Protein AF-A0AA35W3M4-F1 (afdb_monomer)

Secondary structure (DSSP, 8-state):
---HHHHHHHHHS-------SS---TTHHHH----SSPPPPPSSPSEEE--GGG-TTSSS-----TT------EEESS---S--EEE-EETTEEEEE-S----PPTTEEE-SSSSGGGEEEESSTT-

Foldseek 3Di:
DDDPVVVVVVVVPPDPQPPDFAWAAQVCQQVVDRPNPDDDDDPDDQKDKDQVQQCPPVPPDGHDDPPDDDDIDIDGDPDDAQKGKDFDADPVDRRHTDDFDDDDDPQKDQYPYVVSRRMMMGRGSPD

Mean predicted aligned error: 9.15 Å

InterPro domains:
  IPR002861 Reeler domain [PF02014] (28-126)
  IPR002861 Reeler domain [cd08544] (28-126)
  IPR042307 Reeler domain superfamily [G3DSA:2.60.40.4060] (24-127)

Organism: Geodia barretti (NCBI:txid519541)

Solvent-accessible surface area (backbone atoms only — not comparable to full-atom values): 8169 Å² total; per-residue (Å²): 134,85,56,71,70,61,55,56,52,56,65,74,68,57,76,81,70,78,80,61,49,66,32,55,58,52,79,32,62,78,74,72,52,83,76,77,87,70,78,83,80,67,86,77,71,67,57,46,73,57,59,68,86,22,39,78,80,75,79,84,52,74,52,82,62,91,92,66,88,79,87,74,49,79,49,51,83,86,58,81,54,51,64,50,76,46,68,44,57,38,90,93,40,75,86,44,71,42,80,67,67,73,81,63,56,93,60,39,33,68,25,61,29,90,60,37,42,37,20,39,17,21,52,37,62,80,83

Structure (mmCIF, N/CA/C/O backbone):
data_AF-A0AA35W3M4-F1
#
_entry.id   AF-A0AA35W3M4-F1
#
loop_
_atom_site.group_PDB
_atom_site.id
_atom_site.type_symbol
_atom_site.label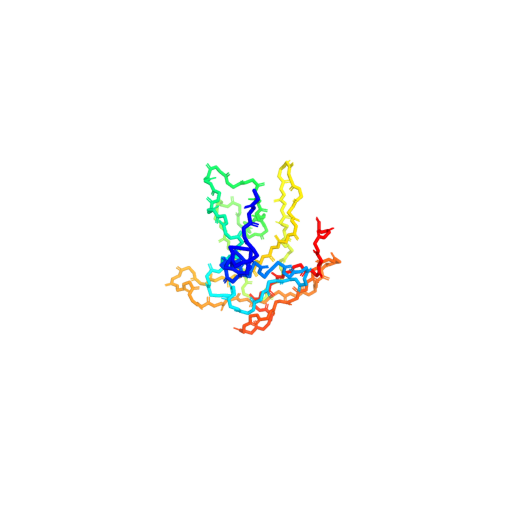_atom_id
_atom_site.label_alt_id
_atom_site.label_comp_id
_atom_site.label_asym_id
_atom_site.label_entity_id
_atom_site.label_seq_id
_atom_site.pdbx_PDB_ins_code
_atom_site.Cartn_x
_atom_site.Cartn_y
_atom_site.Cartn_z
_atom_site.occupancy
_atom_site.B_iso_or_equiv
_atom_site.auth_seq_id
_atom_site.auth_comp_id
_atom_site.auth_asym_id
_atom_site.auth_atom_id
_atom_site.pdbx_PDB_model_num
ATOM 1 N N . MET A 1 1 ? -3.535 -49.204 -20.017 1.00 53.41 1 MET A N 1
ATOM 2 C CA . MET A 1 1 ? -4.172 -49.387 -18.694 1.00 53.41 1 MET A CA 1
ATOM 3 C C . MET A 1 1 ? -3.217 -48.861 -17.634 1.00 53.41 1 MET A C 1
ATOM 5 O O . MET A 1 1 ? -2.183 -49.477 -17.409 1.00 53.41 1 MET A O 1
ATOM 9 N N . MET A 1 2 ? -3.497 -47.681 -17.076 1.00 53.19 2 MET A N 1
ATOM 10 C CA . MET A 1 2 ? -2.704 -47.104 -15.983 1.00 53.19 2 MET A CA 1
ATOM 11 C C . MET A 1 2 ? -3.017 -47.882 -14.697 1.00 53.19 2 MET A C 1
ATOM 13 O O . MET A 1 2 ? -4.184 -48.159 -14.428 1.00 53.19 2 MET A O 1
ATOM 17 N N . LYS A 1 3 ? -1.990 -48.322 -13.960 1.00 65.12 3 LYS A N 1
ATOM 18 C CA . LYS A 1 3 ? -2.159 -49.134 -12.745 1.00 65.12 3 LYS A CA 1
ATOM 19 C C . LYS A 1 3 ? -2.669 -48.250 -11.602 1.00 65.12 3 LYS A C 1
ATOM 21 O O . LYS A 1 3 ? -2.224 -47.115 -11.465 1.00 65.12 3 LYS A O 1
ATOM 26 N N . MET A 1 4 ? -3.573 -48.785 -10.781 1.00 66.38 4 MET A N 1
ATOM 27 C CA . MET A 1 4 ? -4.195 -48.092 -9.640 1.00 66.38 4 MET A CA 1
ATOM 28 C C . MET A 1 4 ? -3.160 -47.475 -8.679 1.00 66.38 4 MET A C 1
ATOM 30 O O . MET A 1 4 ? -3.341 -46.351 -8.220 1.00 66.38 4 MET A O 1
ATOM 34 N N . GLU A 1 5 ? -2.016 -48.140 -8.503 1.00 65.75 5 GLU A N 1
ATOM 35 C CA . GLU A 1 5 ? -0.865 -47.647 -7.729 1.00 65.75 5 GLU A CA 1
ATOM 36 C C . GLU A 1 5 ? -0.296 -46.322 -8.262 1.00 65.75 5 GLU A C 1
ATOM 38 O O . GLU A 1 5 ? 0.078 -45.432 -7.502 1.00 65.75 5 GLU A O 1
ATOM 43 N N . THR A 1 6 ? -0.266 -46.152 -9.587 1.00 60.16 6 THR A N 1
ATOM 44 C CA . THR A 1 6 ? 0.225 -44.928 -10.234 1.00 60.16 6 THR A CA 1
ATOM 45 C C . THR A 1 6 ? -0.731 -43.757 -9.996 1.00 60.16 6 THR A C 1
ATOM 47 O O . THR A 1 6 ? -0.287 -42.625 -9.852 1.00 60.16 6 THR A O 1
ATOM 50 N N . PHE A 1 7 ? -2.037 -44.021 -9.887 1.00 61.09 7 PHE A N 1
ATOM 51 C CA . PHE A 1 7 ? -3.046 -42.998 -9.600 1.00 61.09 7 PHE A CA 1
ATOM 52 C C . PHE A 1 7 ? -2.936 -42.473 -8.160 1.00 61.09 7 PHE A C 1
ATOM 54 O O . PHE A 1 7 ? -3.043 -41.270 -7.928 1.00 61.09 7 PHE A O 1
ATOM 61 N N . LEU A 1 8 ? -2.652 -43.366 -7.204 1.00 62.09 8 LEU A N 1
ATOM 62 C CA . LEU A 1 8 ? -2.483 -43.019 -5.790 1.00 62.09 8 LEU A CA 1
ATOM 63 C C . LEU A 1 8 ? -1.248 -42.132 -5.552 1.00 62.09 8 LEU A C 1
ATOM 65 O O . LEU A 1 8 ? -1.312 -41.179 -4.779 1.00 62.09 8 LEU A O 1
ATOM 69 N N . LEU A 1 9 ? -0.146 -42.399 -6.264 1.00 59.81 9 LEU A N 1
ATOM 70 C CA . LEU A 1 9 ? 1.059 -41.565 -6.219 1.00 59.81 9 LEU A CA 1
ATOM 71 C C . LEU A 1 9 ? 0.821 -40.155 -6.783 1.00 59.81 9 LEU A C 1
ATOM 73 O O . LEU A 1 9 ? 1.274 -39.189 -6.179 1.00 59.81 9 LEU A O 1
ATOM 77 N N . LEU A 1 10 ? 0.074 -39.997 -7.883 1.00 60.47 10 LEU A N 1
ATOM 78 C CA . LEU A 1 10 ? -0.226 -38.665 -8.433 1.00 60.47 10 LEU A CA 1
ATOM 79 C C . LEU A 1 10 ? -1.083 -37.796 -7.493 1.00 60.47 10 LEU A C 1
ATOM 81 O O . LEU A 1 10 ? -0.898 -36.582 -7.457 1.00 60.47 10 LEU A O 1
ATOM 85 N N . LEU A 1 11 ? -1.976 -38.402 -6.705 1.00 62.41 11 LEU A N 1
ATOM 86 C CA . LEU A 1 11 ? -2.788 -37.695 -5.704 1.00 62.41 11 LEU A CA 1
ATOM 87 C C . LEU A 1 11 ? -1.957 -37.165 -4.522 1.00 62.41 11 LEU A C 1
ATOM 89 O O . LEU A 1 11 ? -2.305 -36.137 -3.949 1.00 62.41 11 LEU A O 1
ATOM 93 N N . LEU A 1 12 ? -0.847 -37.828 -4.183 1.00 61.47 12 LEU A N 1
ATOM 94 C CA . LEU A 1 12 ? 0.058 -37.423 -3.098 1.00 61.47 12 LEU A CA 1
ATOM 95 C C . LEU A 1 12 ? 1.046 -36.317 -3.511 1.00 61.47 12 LEU A C 1
ATOM 97 O O . LEU A 1 12 ? 1.562 -35.614 -2.646 1.00 61.47 12 LEU A O 1
ATOM 101 N N . LEU A 1 13 ? 1.297 -36.140 -4.814 1.00 61.19 13 LEU A N 1
ATOM 102 C CA . LEU A 1 13 ? 2.158 -35.077 -5.359 1.00 61.19 13 LEU A CA 1
ATOM 103 C C . LEU A 1 13 ? 1.388 -33.801 -5.752 1.00 61.19 13 LEU A C 1
ATOM 105 O O . LEU A 1 13 ? 1.997 -32.826 -6.197 1.00 61.19 13 LEU A O 1
ATOM 109 N N . GLY A 1 14 ? 0.062 -33.777 -5.588 1.00 58.81 14 GLY A N 1
ATOM 110 C CA . GLY A 1 14 ? -0.755 -32.587 -5.809 1.00 58.81 14 GLY A CA 1
ATOM 111 C C . GLY A 1 14 ? -0.501 -31.539 -4.727 1.00 58.81 14 GLY A C 1
ATOM 112 O O . GLY A 1 14 ? -1.136 -31.565 -3.673 1.00 58.81 14 GLY A O 1
ATOM 113 N N . GLY A 1 15 ? 0.424 -30.610 -4.981 1.00 59.00 15 GLY A N 1
ATOM 114 C CA . GLY A 1 15 ? 0.625 -29.436 -4.135 1.00 59.00 15 GLY A CA 1
ATOM 115 C C . GLY A 1 15 ? -0.716 -28.756 -3.858 1.00 59.00 15 GLY A C 1
ATOM 116 O O . GLY A 1 15 ? -1.460 -28.416 -4.776 1.00 59.00 15 GLY A O 1
ATOM 117 N N . SER A 1 16 ? -1.060 -28.613 -2.580 1.00 55.06 16 SER A N 1
ATOM 118 C CA . SER A 1 16 ? -2.334 -28.035 -2.166 1.00 55.06 16 SER A CA 1
ATOM 119 C C . SER A 1 16 ? -2.315 -26.530 -2.434 1.00 55.06 16 SER A C 1
ATOM 121 O O . SER A 1 16 ? -1.885 -25.756 -1.582 1.00 55.06 16 SER A O 1
ATOM 123 N N . ALA A 1 17 ? -2.765 -26.104 -3.615 1.00 54.97 17 ALA A N 1
ATOM 124 C CA . ALA A 1 17 ? -2.969 -24.692 -3.911 1.00 54.97 17 ALA A CA 1
ATOM 125 C C . ALA A 1 17 ? -4.114 -24.180 -3.030 1.00 54.97 17 ALA A C 1
ATOM 127 O O . ALA A 1 17 ? -5.289 -24.481 -3.245 1.00 54.97 17 ALA A O 1
ATOM 128 N N . ARG A 1 18 ? -3.764 -23.440 -1.978 1.00 57.41 18 ARG A N 1
ATOM 129 C CA . ARG A 1 18 ? -4.726 -22.837 -1.057 1.00 57.41 18 ARG A CA 1
ATOM 130 C C . ARG A 1 18 ? -5.306 -21.576 -1.705 1.00 57.41 18 ARG A C 1
ATOM 132 O O . ARG A 1 18 ? -4.903 -20.463 -1.395 1.00 57.41 18 ARG A O 1
ATOM 139 N N . ALA A 1 19 ? -6.228 -21.759 -2.647 1.00 57.03 19 ALA A N 1
ATOM 140 C CA . ALA A 1 19 ? -6.965 -20.671 -3.287 1.00 57.03 19 ALA A CA 1
ATOM 141 C C . ALA A 1 19 ? -8.183 -20.294 -2.428 1.00 57.03 19 ALA A C 1
ATOM 143 O O . ALA A 1 19 ? -9.319 -20.654 -2.735 1.00 57.03 19 ALA A O 1
ATOM 144 N N . PHE A 1 20 ? -7.941 -19.634 -1.295 1.00 66.69 20 PHE A N 1
ATOM 145 C CA . PHE A 1 20 ? -9.024 -19.160 -0.438 1.00 66.69 20 PHE A CA 1
ATOM 146 C C . PHE A 1 20 ? -9.763 -18.013 -1.125 1.00 66.69 20 PHE A C 1
ATOM 148 O O . PHE A 1 20 ? -9.161 -17.002 -1.469 1.00 66.69 20 PHE A O 1
ATOM 155 N N . SER A 1 21 ? -11.080 -18.143 -1.288 1.00 75.06 21 SER A N 1
ATOM 156 C CA . SER A 1 21 ? -11.921 -17.059 -1.806 1.00 75.06 21 SER A CA 1
ATOM 157 C C . SER A 1 21 ? -12.116 -15.920 -0.799 1.00 75.06 21 SER A C 1
ATOM 159 O O . SER A 1 21 ? -12.737 -14.924 -1.138 1.00 75.06 21 SER A O 1
ATOM 161 N N . SER A 1 22 ? -11.647 -16.081 0.440 1.00 81.06 22 SER A N 1
ATOM 162 C CA . SER A 1 22 ? -11.980 -15.240 1.593 1.00 81.06 22 SER A CA 1
ATOM 163 C C . SER A 1 22 ? -10.871 -14.257 1.985 1.00 81.06 22 SER A C 1
ATOM 165 O O . SER A 1 22 ? -10.709 -13.976 3.172 1.00 81.06 22 SER A O 1
ATOM 167 N N . GLY A 1 23 ? -10.092 -13.751 1.027 1.00 86.81 23 GLY A N 1
ATOM 168 C CA . GLY A 1 23 ? -8.989 -12.831 1.310 1.00 86.81 23 GLY A CA 1
ATOM 169 C C . GLY A 1 23 ? -7.652 -13.516 1.595 1.00 86.81 23 GLY A C 1
ATOM 170 O O . GLY A 1 23 ? -7.558 -14.734 1.756 1.00 86.81 23 GLY A O 1
ATOM 171 N N . ALA A 1 24 ? -6.592 -12.710 1.640 1.00 89.25 24 ALA A N 1
ATOM 172 C CA . ALA A 1 24 ? -5.227 -13.190 1.816 1.00 89.25 24 ALA A CA 1
ATOM 173 C C . ALA A 1 24 ? -4.964 -13.727 3.243 1.00 89.25 24 ALA A C 1
ATOM 175 O O . ALA A 1 24 ? -5.351 -13.083 4.226 1.00 89.25 24 ALA A O 1
ATOM 176 N N . PRO A 1 25 ? -4.277 -14.877 3.379 1.00 87.38 25 PRO A N 1
ATOM 177 C CA . PRO A 1 25 ? -3.936 -15.462 4.674 1.00 87.38 25 PRO A CA 1
ATOM 178 C C . PRO A 1 25 ? -2.797 -14.707 5.379 1.00 87.38 25 PRO A C 1
ATOM 180 O O . PRO A 1 25 ? -2.030 -13.971 4.759 1.00 87.38 25 PRO A O 1
ATOM 183 N N . SER A 1 26 ? -2.638 -14.932 6.687 1.00 88.31 26 SER A N 1
ATOM 184 C CA . SER A 1 26 ? -1.636 -14.236 7.511 1.00 88.31 26 SER A CA 1
ATOM 185 C C . SER A 1 26 ? -0.185 -14.488 7.085 1.00 88.31 26 SER A C 1
ATOM 187 O O . SER A 1 26 ? 0.660 -13.614 7.260 1.00 88.31 26 SER A O 1
ATOM 189 N N . ASN A 1 27 ? 0.133 -15.639 6.485 1.00 86.88 27 ASN A N 1
ATOM 190 C CA . ASN A 1 27 ? 1.485 -15.921 5.990 1.00 86.88 27 ASN A CA 1
ATOM 191 C C . ASN A 1 27 ? 1.865 -15.064 4.768 1.00 86.88 27 ASN A C 1
ATOM 193 O O . ASN A 1 27 ? 3.049 -14.808 4.564 1.00 86.88 27 ASN A O 1
ATOM 197 N N . ALA A 1 28 ? 0.886 -14.566 4.003 1.00 89.25 28 ALA A N 1
ATOM 198 C CA . ALA A 1 28 ? 1.130 -13.649 2.888 1.00 89.25 28 ALA A CA 1
ATOM 199 C C . ALA A 1 28 ? 1.488 -12.228 3.363 1.00 89.25 28 ALA A C 1
ATOM 201 O O . ALA A 1 28 ? 1.996 -11.425 2.587 1.00 89.25 28 ALA A O 1
ATOM 202 N N . CYS A 1 29 ? 1.271 -11.904 4.643 1.00 88.88 29 CYS A N 1
ATOM 203 C CA . CYS A 1 29 ? 1.517 -10.569 5.189 1.00 88.88 29 CYS A CA 1
ATOM 204 C C . CYS A 1 29 ? 2.983 -10.151 5.207 1.00 88.88 29 CYS A C 1
ATOM 206 O O . CYS A 1 29 ? 3.236 -8.961 5.346 1.00 88.88 29 CYS A O 1
ATOM 208 N N . ILE A 1 30 ? 3.926 -11.093 5.117 1.00 88.62 30 ILE A N 1
ATOM 209 C CA . ILE A 1 30 ? 5.363 -10.794 5.129 1.00 88.62 30 ILE A CA 1
ATOM 210 C C . ILE A 1 30 ? 5.858 -10.588 3.701 1.00 88.62 30 ILE A C 1
ATOM 212 O O . ILE A 1 30 ? 6.405 -9.530 3.405 1.00 88.62 30 ILE A O 1
ATOM 216 N N . SER A 1 31 ? 5.630 -11.567 2.823 1.00 89.50 31 SER A N 1
ATOM 217 C CA . SER A 1 31 ? 6.152 -11.569 1.452 1.00 89.50 31 SER A CA 1
ATOM 218 C C . SER A 1 31 ? 5.300 -10.786 0.455 1.00 89.50 31 SER A C 1
ATOM 220 O O . SER A 1 31 ? 5.796 -10.463 -0.618 1.00 89.50 31 SER A O 1
ATOM 222 N N . LEU A 1 32 ? 4.021 -10.535 0.770 1.00 89.62 32 LEU A N 1
ATOM 223 C CA . LEU A 1 32 ? 2.999 -10.074 -0.181 1.00 89.62 32 LEU A CA 1
ATOM 224 C C . LEU A 1 32 ? 2.816 -11.008 -1.393 1.00 89.62 32 LEU A C 1
ATOM 226 O O . LEU A 1 32 ? 2.159 -10.649 -2.370 1.00 89.62 32 LEU A O 1
ATOM 230 N N . THR A 1 33 ? 3.349 -12.231 -1.322 1.00 87.38 33 THR A N 1
ATOM 231 C CA . THR A 1 33 ? 3.256 -13.224 -2.391 1.00 87.38 33 THR A CA 1
ATOM 232 C C . THR A 1 33 ? 2.002 -14.079 -2.191 1.00 87.38 33 THR A C 1
ATOM 234 O O . THR A 1 33 ? 1.818 -14.648 -1.115 1.00 87.38 33 THR A O 1
ATOM 237 N N . PRO A 1 34 ? 1.134 -14.223 -3.209 1.00 80.44 34 PRO A N 1
ATOM 238 C CA . PRO A 1 34 ? -0.091 -15.016 -3.094 1.00 80.44 34 PRO A CA 1
ATOM 239 C C . PRO A 1 34 ? 0.132 -16.542 -3.143 1.00 80.44 34 PRO A C 1
ATOM 241 O O . PRO A 1 34 ? -0.814 -17.297 -2.942 1.00 80.44 34 PRO A O 1
ATOM 244 N N . ASP A 1 35 ? 1.353 -17.011 -3.433 1.00 79.25 35 ASP A N 1
ATOM 245 C CA . ASP A 1 35 ? 1.738 -18.433 -3.512 1.00 79.25 35 ASP A CA 1
ATOM 246 C C . ASP A 1 35 ? 0.797 -19.300 -4.377 1.00 79.25 35 ASP A C 1
ATOM 248 O O . ASP A 1 35 ? 0.506 -20.459 -4.086 1.00 79.25 35 ASP A O 1
ATOM 252 N N . HIS A 1 36 ? 0.325 -18.744 -5.497 1.00 77.38 36 HIS A N 1
ATOM 253 C CA . HIS A 1 36 ? -0.554 -19.427 -6.459 1.00 77.38 36 HIS A CA 1
ATOM 254 C C . HIS A 1 36 ? 0.203 -20.198 -7.557 1.00 77.38 36 HIS A C 1
ATOM 256 O O . HIS A 1 36 ? -0.366 -20.517 -8.598 1.00 77.38 36 HIS A O 1
ATOM 262 N N . GLY A 1 37 ? 1.492 -20.489 -7.348 1.00 78.38 37 GLY A N 1
ATOM 263 C CA . GLY A 1 37 ? 2.321 -21.283 -8.266 1.00 78.38 37 GLY A CA 1
ATOM 264 C C . GLY A 1 37 ? 2.718 -20.589 -9.578 1.00 78.38 37 GLY A C 1
ATOM 265 O O . GLY A 1 37 ? 3.406 -21.195 -10.394 1.00 78.38 37 GLY A O 1
ATOM 266 N N . GLY A 1 38 ? 2.306 -19.337 -9.788 1.00 81.75 38 GLY A N 1
ATOM 267 C CA . GLY A 1 38 ? 2.721 -18.508 -10.920 1.00 81.75 38 GLY A CA 1
ATOM 268 C C . GLY A 1 38 ? 3.945 -17.649 -10.604 1.00 81.75 38 GLY A C 1
ATOM 269 O O . GLY A 1 38 ? 4.195 -17.305 -9.448 1.00 81.75 38 GLY A O 1
ATOM 270 N N . PHE A 1 39 ? 4.687 -17.266 -11.643 1.00 86.06 39 PHE A N 1
ATOM 271 C CA . PHE A 1 39 ? 5.747 -16.267 -11.516 1.00 86.06 39 PHE A CA 1
ATOM 272 C C . PHE A 1 39 ? 5.161 -14.852 -11.416 1.00 86.06 39 PHE A C 1
ATOM 274 O O . PHE A 1 39 ? 4.101 -14.591 -11.997 1.00 86.06 39 PHE A O 1
ATOM 281 N N . PRO A 1 40 ? 5.847 -13.923 -10.722 1.00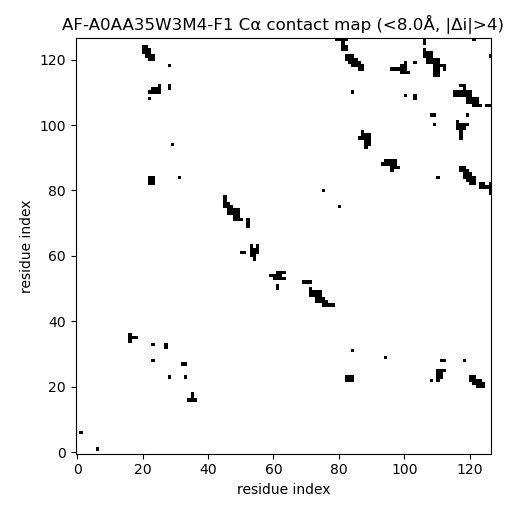 85.56 40 PRO A N 1
ATOM 282 C CA . PRO A 1 40 ? 5.501 -12.512 -10.768 1.00 85.56 40 PRO A CA 1
ATOM 283 C C . PRO A 1 40 ? 5.421 -12.018 -12.213 1.00 85.56 40 PRO A C 1
ATOM 285 O O . PRO A 1 40 ? 6.253 -12.352 -13.057 1.00 85.56 40 PRO A O 1
ATOM 288 N N . GLN A 1 41 ? 4.398 -11.222 -12.485 1.00 84.94 41 GLN A N 1
ATOM 289 C CA . GLN A 1 41 ? 4.193 -10.613 -13.791 1.00 84.94 41 GLN A CA 1
ATOM 290 C C . GLN A 1 41 ? 5.280 -9.558 -14.070 1.00 84.94 41 GLN A C 1
ATOM 292 O O . GLN A 1 41 ? 5.598 -8.769 -13.175 1.00 84.94 41 GLN A O 1
ATOM 297 N N . PRO A 1 42 ? 5.887 -9.556 -15.273 1.00 87.12 42 PRO A N 1
ATOM 298 C CA . PRO A 1 42 ? 6.932 -8.599 -15.611 1.00 87.12 42 PRO A CA 1
ATOM 299 C C . PRO A 1 42 ? 6.351 -7.182 -15.765 1.00 87.12 42 PRO A C 1
ATOM 301 O O . PRO A 1 42 ? 5.168 -7.040 -16.076 1.00 87.12 42 PRO A O 1
ATOM 304 N N . PRO A 1 43 ? 7.162 -6.123 -15.591 1.00 88.06 43 PRO A N 1
ATOM 305 C CA . PRO A 1 43 ? 6.728 -4.755 -15.858 1.00 88.06 43 PRO A CA 1
ATOM 306 C C . PRO A 1 43 ? 6.313 -4.536 -17.330 1.00 88.06 43 PRO A C 1
ATOM 308 O O . PRO A 1 43 ? 6.925 -5.132 -18.221 1.00 88.06 43 PRO A O 1
ATOM 311 N N . PRO A 1 44 ? 5.359 -3.626 -17.607 1.00 87.75 44 PRO A N 1
ATOM 312 C CA . PRO A 1 44 ? 4.610 -2.820 -16.639 1.00 87.75 44 PRO A CA 1
A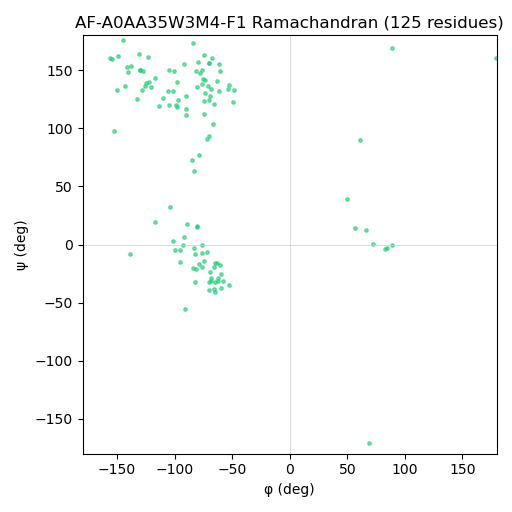TOM 313 C C . PRO A 1 44 ? 3.493 -3.615 -15.942 1.00 87.75 44 PRO A C 1
ATOM 315 O O . PRO A 1 44 ? 2.874 -4.491 -16.538 1.00 87.75 44 PRO A O 1
ATOM 318 N N . SER A 1 45 ? 3.214 -3.277 -14.678 1.00 87.62 45 SER A N 1
ATOM 319 C CA . SER A 1 45 ? 2.059 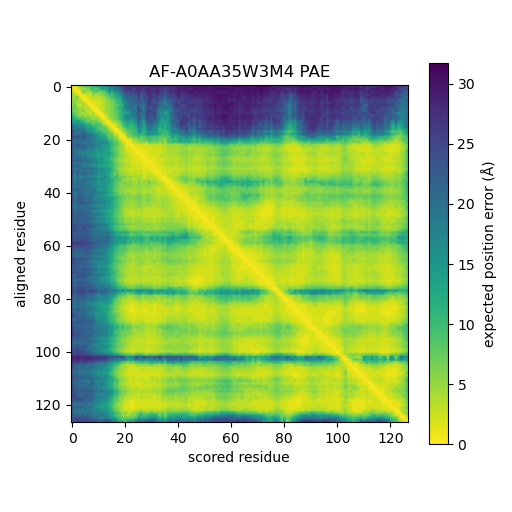-3.832 -13.959 1.00 87.62 45 SER A CA 1
ATOM 320 C C . SER A 1 45 ? 0.756 -3.433 -14.674 1.00 87.62 45 SER A C 1
ATOM 322 O O . SER A 1 45 ? 0.570 -2.246 -14.948 1.00 87.62 45 SER A O 1
ATOM 324 N N . PRO A 1 46 ? -0.178 -4.368 -14.932 1.00 88.00 46 PRO A N 1
ATOM 325 C CA . PRO A 1 46 ? -1.512 -4.061 -15.453 1.00 88.00 46 PRO A CA 1
ATOM 326 C C . PRO A 1 46 ? -2.457 -3.495 -14.374 1.00 88.00 46 PRO A C 1
ATOM 328 O O . PRO A 1 46 ? -3.623 -3.206 -14.658 1.00 88.00 46 PRO A O 1
ATOM 331 N N . TYR A 1 47 ? -1.969 -3.358 -13.136 1.00 90.00 47 TYR A N 1
ATOM 332 C CA . TYR A 1 47 ? -2.685 -2.814 -11.984 1.00 90.00 47 TYR A CA 1
ATOM 333 C C . TYR A 1 47 ? -2.010 -1.542 -11.474 1.00 90.00 47 TYR A C 1
ATOM 335 O O . TYR A 1 47 ? -0.778 -1.466 -11.442 1.00 90.00 47 TYR A O 1
ATOM 343 N N . THR A 1 48 ? -2.814 -0.576 -11.032 1.00 92.12 48 THR A N 1
ATOM 344 C CA . THR A 1 48 ? -2.353 0.726 -10.531 1.00 92.12 48 THR A CA 1
ATOM 345 C C . THR A 1 48 ? -2.965 1.028 -9.167 1.00 92.12 48 THR A C 1
ATOM 347 O O . THR A 1 48 ? -4.173 0.897 -8.985 1.00 92.12 48 THR A O 1
ATOM 350 N N . VAL A 1 49 ? -2.130 1.465 -8.221 1.00 91.81 49 VAL A N 1
ATOM 351 C CA . VAL A 1 49 ? -2.574 2.150 -6.999 1.00 91.81 49 VAL A CA 1
ATOM 352 C C . VAL A 1 49 ? -2.412 3.645 -7.239 1.00 91.81 49 VAL A C 1
ATOM 354 O O . VAL A 1 49 ? -1.299 4.111 -7.480 1.00 91.81 49 VAL A O 1
ATOM 357 N N . ASP A 1 50 ? -3.511 4.391 -7.201 1.00 91.44 50 ASP A N 1
ATOM 358 C CA . ASP A 1 50 ? -3.483 5.841 -7.372 1.00 91.44 50 ASP A CA 1
ATOM 359 C C . ASP A 1 50 ? -2.927 6.523 -6.113 1.00 91.44 50 ASP A C 1
ATOM 361 O O . ASP A 1 50 ? -3.543 6.507 -5.046 1.00 91.44 50 ASP A O 1
ATOM 365 N N . LEU A 1 51 ? -1.741 7.117 -6.256 1.00 90.44 51 LEU A N 1
ATOM 366 C CA . LEU A 1 51 ? -1.037 7.847 -5.200 1.00 90.44 51 LEU A CA 1
ATOM 367 C C . LEU A 1 51 ? -1.172 9.370 -5.335 1.00 90.44 51 LEU A C 1
ATOM 369 O O . LEU A 1 51 ? -0.579 10.097 -4.540 1.00 90.44 51 LEU A O 1
ATOM 373 N N . SER A 1 52 ? -1.936 9.872 -6.313 1.00 89.25 52 SER A N 1
ATOM 374 C CA . SER A 1 52 ? -2.090 11.314 -6.567 1.00 89.25 52 SER A CA 1
ATOM 375 C C . SER A 1 52 ? -2.663 12.076 -5.370 1.00 89.25 52 SER A C 1
ATOM 377 O O . SER A 1 52 ? -2.350 13.248 -5.176 1.00 89.25 52 SER A O 1
ATOM 379 N N . VAL A 1 53 ? -3.410 11.388 -4.502 1.00 88.88 53 VAL A N 1
ATOM 380 C CA . VAL A 1 53 ? -3.925 11.919 -3.229 1.00 88.88 53 VAL A CA 1
ATOM 381 C C . VAL A 1 53 ? -2.830 12.373 -2.257 1.00 88.88 53 VAL A C 1
ATOM 383 O O . VAL A 1 53 ? -3.114 13.133 -1.334 1.00 88.88 53 VAL A O 1
ATOM 386 N N . PHE A 1 54 ? -1.583 11.941 -2.464 1.00 90.56 54 PHE A N 1
ATOM 387 C CA . PHE A 1 54 ? -0.421 12.373 -1.690 1.00 90.56 54 PHE A CA 1
ATOM 388 C C . PHE A 1 54 ? 0.348 13.525 -2.354 1.00 90.56 54 PHE A C 1
ATOM 390 O O . PHE A 1 54 ? 1.268 14.067 -1.755 1.00 90.56 54 PHE A O 1
ATOM 397 N N . ASN A 1 55 ? 0.000 13.963 -3.564 1.00 87.81 55 ASN A N 1
ATOM 398 C CA . ASN A 1 55 ? 0.678 15.087 -4.216 1.00 87.81 55 ASN A CA 1
ATOM 399 C C . ASN A 1 55 ? 0.109 16.433 -3.731 1.00 87.81 55 ASN A C 1
ATOM 401 O O . ASN A 1 55 ? -0.516 17.184 -4.475 1.00 87.81 55 ASN A O 1
ATOM 405 N N . MET A 1 56 ? 0.270 16.721 -2.438 1.00 80.69 56 MET A N 1
ATOM 406 C CA . MET A 1 56 ? -0.373 17.879 -1.806 1.00 80.69 56 MET A CA 1
ATOM 407 C C . MET A 1 56 ? 0.179 19.225 -2.299 1.00 80.69 56 MET A C 1
ATOM 409 O O . MET A 1 56 ? -0.554 20.212 -2.322 1.00 80.69 56 MET A O 1
ATOM 413 N N . TYR A 1 57 ? 1.461 19.284 -2.667 1.00 83.31 57 TYR A N 1
ATOM 414 C CA . TYR A 1 57 ? 2.139 20.540 -3.009 1.00 83.31 57 TYR A CA 1
ATOM 415 C C . TYR A 1 57 ? 2.252 20.808 -4.515 1.00 83.31 57 TYR A C 1
ATOM 417 O O . TYR A 1 57 ? 2.714 21.882 -4.893 1.00 83.31 57 TYR A O 1
ATOM 425 N N . GLY A 1 58 ? 1.835 19.878 -5.383 1.00 84.25 58 GLY A N 1
ATOM 426 C CA . GLY A 1 58 ? 1.917 20.060 -6.837 1.00 84.25 58 GLY A CA 1
ATOM 427 C C . GLY A 1 58 ? 3.349 20.122 -7.382 1.00 84.25 58 GLY A C 1
ATOM 428 O O . GLY A 1 58 ? 3.550 20.502 -8.531 1.00 84.25 58 GLY A O 1
ATOM 429 N N . ASP A 1 59 ? 4.349 19.767 -6.573 1.00 89.75 59 ASP A N 1
ATOM 430 C CA . ASP A 1 59 ? 5.780 19.841 -6.890 1.00 89.75 59 ASP A CA 1
ATOM 431 C C . ASP A 1 59 ? 6.327 18.535 -7.495 1.00 89.75 59 ASP A C 1
ATOM 433 O O . ASP A 1 59 ? 7.529 18.393 -7.712 1.00 89.75 59 ASP A O 1
ATOM 437 N N . GLY A 1 60 ? 5.439 17.576 -7.774 1.00 85.44 60 GLY A N 1
ATOM 438 C CA . GLY A 1 60 ? 5.789 16.255 -8.297 1.00 85.44 60 GLY A CA 1
ATOM 439 C C . GLY A 1 60 ? 6.182 15.235 -7.225 1.00 85.44 60 GLY A C 1
ATOM 440 O O . GLY A 1 60 ? 6.374 14.068 -7.560 1.00 85.44 60 GLY A O 1
ATOM 441 N N . ASN A 1 61 ? 6.242 15.630 -5.951 1.00 87.12 61 ASN A N 1
ATOM 442 C CA . ASN A 1 61 ? 6.541 14.732 -4.844 1.00 87.12 61 ASN A CA 1
ATOM 443 C C . ASN A 1 61 ? 5.258 14.313 -4.110 1.00 87.12 61 ASN A C 1
ATOM 445 O O . ASN A 1 61 ? 4.282 15.058 -4.017 1.00 87.12 61 ASN A O 1
ATOM 449 N N . ASN A 1 62 ? 5.277 13.102 -3.554 1.00 89.88 62 ASN A N 1
ATOM 450 C CA . ASN A 1 62 ? 4.180 12.578 -2.748 1.00 89.88 62 ASN A CA 1
ATOM 451 C C . ASN A 1 62 ? 4.502 12.749 -1.260 1.00 89.88 62 ASN A C 1
ATOM 453 O O . ASN A 1 62 ? 5.472 12.184 -0.756 1.00 89.88 62 ASN A O 1
ATOM 457 N N . TYR A 1 63 ? 3.653 13.489 -0.557 1.00 89.50 63 TYR A N 1
ATOM 458 C CA . TYR A 1 63 ? 3.707 13.722 0.877 1.00 89.50 63 TYR A CA 1
ATOM 459 C C . TYR A 1 63 ? 2.381 13.344 1.526 1.00 89.50 63 TYR A C 1
ATOM 461 O O . TYR A 1 63 ? 1.302 13.700 1.057 1.00 89.50 63 TYR A O 1
ATOM 469 N N . TYR A 1 64 ? 2.464 12.665 2.663 1.00 88.25 64 TYR A N 1
ATOM 470 C CA . TYR A 1 64 ? 1.315 12.471 3.533 1.00 88.25 64 TYR A CA 1
ATOM 471 C C . TYR A 1 64 ? 1.436 13.385 4.753 1.00 88.25 64 TYR A C 1
ATOM 473 O O . TYR A 1 64 ? 2.534 13.697 5.219 1.00 88.25 64 TYR A O 1
ATOM 481 N N . LEU A 1 65 ? 0.293 13.791 5.293 1.00 89.88 65 LEU A N 1
ATOM 482 C CA . LEU A 1 65 ? 0.201 14.445 6.588 1.00 89.88 65 LEU A CA 1
ATOM 483 C C . LEU A 1 65 ? -0.159 13.388 7.641 1.00 89.88 65 LEU A C 1
ATOM 485 O O . LEU A 1 65 ? -1.178 12.706 7.489 1.00 89.88 65 LEU A O 1
ATOM 489 N N . PRO A 1 66 ? 0.641 13.226 8.711 1.00 90.38 66 PRO A N 1
ATOM 490 C CA . PRO A 1 66 ? 0.322 12.285 9.777 1.00 90.38 66 PRO A CA 1
ATOM 491 C C . PRO A 1 66 ? -1.083 12.517 10.350 1.00 90.38 66 PRO A C 1
ATOM 493 O O . PRO A 1 66 ? -1.470 13.648 10.638 1.00 90.38 66 PRO A O 1
ATOM 496 N N . GLY A 1 67 ? -1.845 11.434 10.514 1.00 89.69 67 GLY A N 1
ATOM 497 C CA . GLY A 1 67 ? -3.210 11.470 11.050 1.00 89.69 67 GLY A CA 1
ATOM 498 C C . GLY A 1 67 ? -4.303 11.825 10.036 1.00 89.69 67 GLY A C 1
ATOM 499 O O . GLY A 1 67 ? -5.478 11.768 10.391 1.00 89.69 67 GLY A O 1
ATOM 500 N N . GLN A 1 68 ? -3.954 12.150 8.787 1.00 90.56 68 GLN A N 1
ATOM 501 C CA . GLN A 1 68 ? -4.94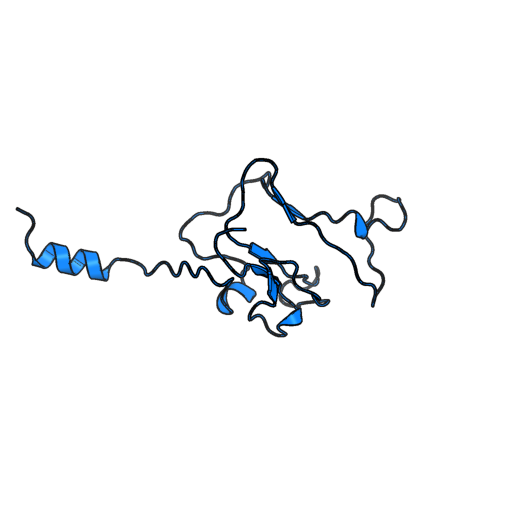9 12.351 7.734 1.00 90.56 68 GLN A CA 1
ATOM 502 C C . GLN A 1 68 ? -5.422 11.033 7.120 1.00 90.56 68 GLN A C 1
ATOM 504 O O . GLN A 1 68 ? -4.679 10.054 7.039 1.00 90.56 68 GLN A O 1
ATOM 509 N N . THR A 1 69 ? -6.681 11.028 6.677 1.00 90.75 69 THR A N 1
ATOM 510 C CA . THR A 1 69 ? -7.294 9.904 5.959 1.00 90.75 69 THR A CA 1
ATOM 511 C C . THR A 1 69 ? -7.319 10.204 4.468 1.00 90.75 69 THR A C 1
ATOM 513 O O . THR A 1 69 ? -7.752 11.277 4.055 1.00 90.75 69 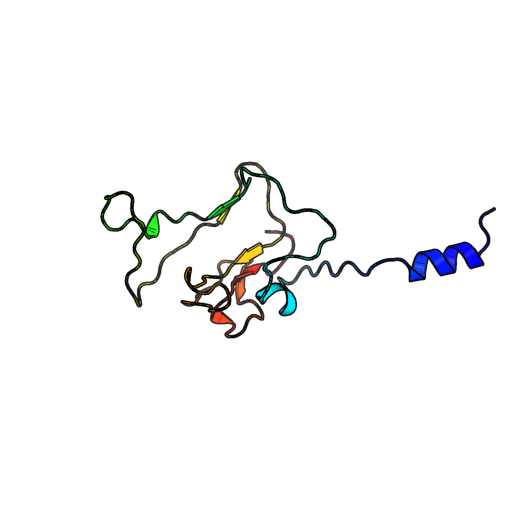THR A O 1
ATOM 516 N N . TYR A 1 70 ? -6.890 9.233 3.668 1.00 89.94 70 TYR A N 1
ATOM 517 C CA . TYR A 1 70 ? -6.837 9.328 2.214 1.00 89.94 70 TYR A CA 1
ATOM 518 C C . TYR A 1 70 ? -7.664 8.204 1.598 1.00 89.94 70 TYR A C 1
ATOM 520 O O . TYR A 1 70 ? -7.618 7.067 2.070 1.00 89.94 70 TYR A O 1
ATOM 528 N N . GLN A 1 71 ? -8.403 8.512 0.533 1.00 90.31 71 GLN A N 1
ATOM 529 C CA . GLN A 1 71 ? -9.089 7.498 -0.257 1.00 90.31 71 GLN A CA 1
ATOM 530 C C . GLN A 1 71 ? -8.165 7.015 -1.374 1.00 90.31 71 GLN A C 1
ATOM 532 O O . GLN A 1 71 ? -7.786 7.789 -2.245 1.00 90.31 71 GLN A O 1
ATOM 537 N N . LEU A 1 72 ? -7.802 5.735 -1.333 1.00 89.69 72 LEU A N 1
ATOM 538 C CA . LEU A 1 72 ? -6.961 5.099 -2.343 1.00 89.69 72 LEU A CA 1
ATOM 539 C C . LEU A 1 72 ? -7.821 4.350 -3.354 1.00 89.69 72 LEU A C 1
ATOM 541 O O . LEU A 1 72 ? -8.763 3.656 -2.972 1.00 89.69 72 LEU A O 1
ATOM 545 N N . ASN A 1 73 ? -7.439 4.433 -4.626 1.00 90.75 73 ASN A N 1
ATOM 546 C CA . ASN A 1 73 ? -8.039 3.647 -5.697 1.00 90.75 73 ASN A CA 1
ATOM 547 C C . ASN A 1 73 ? -7.041 2.598 -6.195 1.00 90.75 73 ASN A C 1
ATOM 549 O O . ASN A 1 73 ? -5.921 2.933 -6.578 1.00 90.75 73 ASN A O 1
ATOM 553 N N . LEU A 1 74 ? -7.468 1.335 -6.202 1.00 90.50 74 LEU A N 1
ATOM 554 C CA . LEU A 1 74 ? -6.787 0.233 -6.877 1.00 90.50 74 LEU A CA 1
ATOM 555 C C . LEU A 1 74 ? -7.572 -0.097 -8.147 1.00 90.50 74 LEU A C 1
ATOM 557 O O . LEU A 1 74 ? -8.750 -0.442 -8.070 1.00 90.50 74 LEU A O 1
ATOM 561 N N . SER A 1 75 ? -6.929 0.007 -9.304 1.00 91.00 75 SER A N 1
ATOM 562 C CA . SER A 1 75 ? -7.559 -0.212 -10.606 1.00 91.00 75 SER A CA 1
ATOM 563 C C . SER A 1 75 ? -6.743 -1.154 -11.487 1.00 91.00 75 SER A C 1
ATOM 565 O O . SER A 1 75 ? -5.562 -1.414 -11.245 1.00 91.00 75 SER A O 1
ATOM 567 N N . SER A 1 76 ? -7.388 -1.672 -12.530 1.00 89.56 76 SER A N 1
ATOM 568 C CA . SER A 1 76 ? -6.742 -2.373 -13.636 1.00 89.56 76 SER A CA 1
ATOM 569 C C . SER A 1 76 ? -7.186 -1.757 -14.952 1.00 89.56 76 SER A C 1
ATOM 571 O O . SER A 1 76 ? -8.320 -1.292 -15.057 1.00 89.56 76 SER A O 1
ATOM 573 N N . ASN A 1 77 ? -6.303 -1.789 -15.946 1.00 79.81 77 ASN A N 1
ATOM 574 C CA . ASN A 1 77 ? -6.588 -1.226 -17.262 1.00 79.81 77 ASN A CA 1
ATOM 575 C C . ASN A 1 77 ? -7.387 -2.186 -18.159 1.00 79.81 77 ASN A C 1
ATOM 577 O O . ASN A 1 77 ? -8.210 -1.719 -18.934 1.00 79.81 77 ASN A O 1
ATOM 581 N N . ASP A 1 78 ? -7.192 -3.505 -18.017 1.00 69.75 78 ASP A N 1
ATOM 582 C CA . ASP A 1 78 ? -7.735 -4.498 -18.964 1.00 69.75 78 ASP A CA 1
ATOM 583 C C . ASP A 1 78 ? -8.321 -5.763 -18.307 1.00 69.75 78 ASP A C 1
ATOM 585 O O . ASP A 1 78 ? -8.918 -6.598 -18.989 1.00 69.75 78 ASP A O 1
ATOM 589 N N . THR A 1 79 ? -8.162 -5.953 -16.991 1.00 75.06 79 THR A N 1
ATOM 590 C CA . THR A 1 79 ? -8.531 -7.217 -16.326 1.00 75.06 79 THR A CA 1
ATOM 591 C C . THR A 1 79 ? -9.123 -7.012 -14.937 1.00 75.06 79 THR A C 1
ATOM 593 O O . THR A 1 79 ? -8.568 -6.288 -14.123 1.00 75.06 79 THR A O 1
ATOM 596 N N . MET A 1 80 ? -10.201 -7.719 -14.596 1.00 79.69 80 MET A N 1
ATOM 597 C CA . MET A 1 80 ? -10.637 -7.795 -13.195 1.00 79.69 80 MET A CA 1
ATOM 598 C C . MET A 1 80 ? -9.624 -8.619 -12.388 1.00 79.69 80 MET A C 1
ATOM 600 O O . MET A 1 80 ? -9.290 -9.745 -12.771 1.00 79.69 80 MET A O 1
ATOM 604 N N . PHE A 1 81 ? -9.136 -8.078 -11.269 1.00 81.75 81 PHE A N 1
ATOM 605 C CA . PHE A 1 81 ? -8.366 -8.868 -10.312 1.00 81.75 81 PHE A CA 1
ATOM 606 C C . PHE A 1 81 ? -9.329 -9.672 -9.437 1.00 81.75 81 PHE A C 1
ATOM 608 O O . PHE A 1 81 ? -10.322 -9.152 -8.949 1.00 81.75 81 PHE A O 1
ATOM 615 N N . ARG A 1 82 ? -9.028 -10.955 -9.210 1.00 82.94 82 ARG A N 1
ATOM 616 C CA . ARG A 1 82 ? -9.857 -11.843 -8.365 1.00 82.94 82 ARG A CA 1
ATOM 617 C C . ARG A 1 82 ? -9.576 -11.703 -6.871 1.00 82.94 82 ARG A C 1
ATOM 619 O O . ARG A 1 82 ? -10.241 -12.336 -6.059 1.00 82.94 82 ARG A O 1
ATOM 626 N N . GLY A 1 83 ? -8.540 -10.948 -6.532 1.00 87.00 83 GLY A N 1
ATOM 627 C CA . GLY A 1 83 ? -8.108 -10.733 -5.170 1.00 87.00 83 GLY A CA 1
ATOM 628 C C . GLY A 1 83 ? -6.877 -9.845 -5.112 1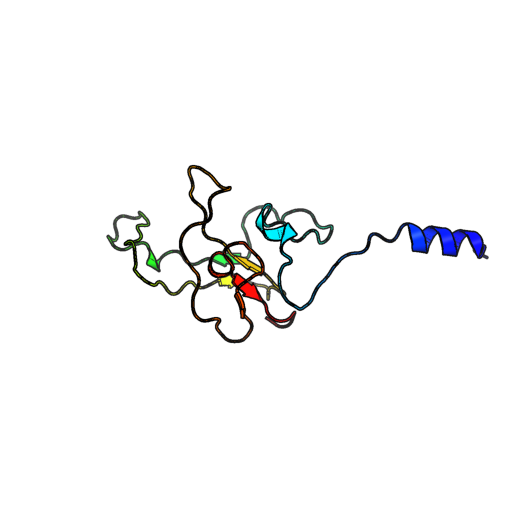.00 87.00 83 GLY A C 1
ATOM 629 O O . GLY A 1 83 ? -6.155 -9.683 -6.094 1.00 87.00 83 GLY A O 1
ATOM 630 N N . PHE A 1 84 ? -6.654 -9.265 -3.940 1.00 90.44 84 PHE A N 1
ATOM 631 C CA . PHE A 1 84 ? -5.505 -8.420 -3.641 1.00 90.44 84 PHE A CA 1
ATOM 632 C C . PHE A 1 84 ? -5.126 -8.529 -2.159 1.00 90.44 84 PHE A C 1
ATOM 634 O O . PHE A 1 84 ? -5.938 -8.956 -1.327 1.00 90.44 84 PHE A O 1
ATOM 641 N N . LEU A 1 85 ? -3.906 -8.107 -1.838 1.00 92.44 85 LEU A N 1
ATOM 642 C CA . LEU A 1 85 ? -3.447 -7.773 -0.493 1.00 92.44 85 LEU A CA 1
ATOM 643 C C . LEU A 1 85 ? -2.718 -6.432 -0.587 1.00 92.44 85 LEU A C 1
ATOM 645 O O . LEU A 1 85 ? -1.800 -6.291 -1.390 1.00 92.44 85 LEU A O 1
ATOM 649 N N . LEU A 1 86 ? -3.142 -5.457 0.211 1.00 93.38 86 LEU A N 1
ATOM 650 C CA . LEU A 1 86 ? -2.564 -4.118 0.248 1.00 93.38 86 LEU A CA 1
ATOM 651 C C . LEU A 1 86 ? -2.042 -3.819 1.653 1.00 93.38 86 LEU A C 1
ATOM 653 O O . LEU A 1 86 ? -2.723 -4.094 2.641 1.00 93.38 86 LEU A O 1
ATOM 657 N N . GLN A 1 87 ? -0.843 -3.248 1.727 1.00 94.38 87 GLN A N 1
ATOM 658 C CA . GLN A 1 87 ? -0.195 -2.782 2.951 1.00 94.38 87 GLN A CA 1
ATOM 659 C C . GLN A 1 87 ? 0.535 -1.469 2.665 1.00 94.38 87 GLN A C 1
ATOM 661 O O . GLN A 1 87 ? 0.979 -1.240 1.541 1.00 94.38 87 GLN A O 1
ATOM 666 N N . ALA A 1 88 ? 0.696 -0.640 3.692 1.00 92.06 88 ALA A N 1
ATOM 667 C CA . ALA A 1 88 ? 1.644 0.466 3.675 1.00 92.06 88 ALA A CA 1
ATOM 668 C C . ALA A 1 88 ? 2.845 0.106 4.560 1.00 92.06 88 ALA A C 1
ATOM 670 O O . ALA A 1 88 ? 2.680 -0.383 5.681 1.00 92.06 88 ALA A O 1
ATOM 671 N N . ARG A 1 89 ? 4.054 0.314 4.033 1.00 93.31 89 ARG A N 1
ATOM 672 C CA . ARG A 1 89 ? 5.323 -0.088 4.653 1.00 93.31 89 ARG A CA 1
ATOM 673 C C . ARG A 1 89 ? 6.302 1.075 4.674 1.00 93.31 89 ARG A C 1
ATOM 675 O O . ARG A 1 89 ? 6.241 1.967 3.826 1.00 93.31 89 ARG A O 1
ATOM 682 N N . VAL A 1 90 ? 7.182 1.092 5.667 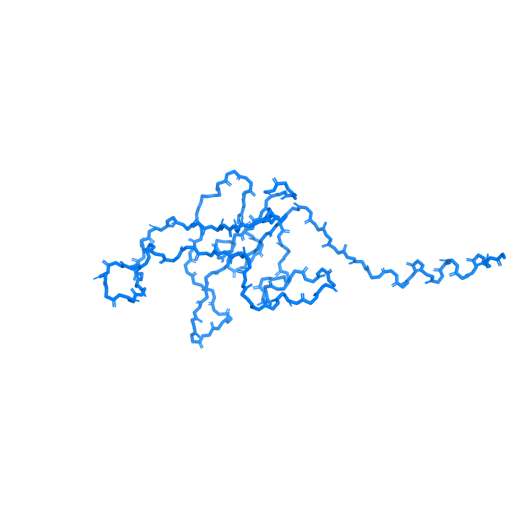1.00 91.38 90 VAL A N 1
ATOM 683 C CA . VAL A 1 90 ? 8.230 2.110 5.770 1.00 91.38 90 VAL A CA 1
ATOM 684 C C . VAL A 1 90 ? 9.313 1.806 4.736 1.00 91.38 90 VAL A C 1
ATOM 686 O O . VAL A 1 90 ? 9.919 0.749 4.764 1.00 91.38 90 VAL A O 1
ATOM 689 N N . MET A 1 91 ? 9.618 2.749 3.842 1.00 87.81 91 MET A N 1
ATOM 690 C CA . MET A 1 91 ? 10.608 2.530 2.769 1.00 87.81 91 MET A CA 1
ATOM 691 C C . MET A 1 91 ? 12.006 2.135 3.274 1.00 87.81 91 MET A C 1
ATOM 693 O O . MET A 1 91 ? 12.727 1.415 2.591 1.00 87.81 91 MET A O 1
ATOM 697 N N . ALA A 1 92 ? 12.404 2.624 4.453 1.00 91.06 92 ALA A N 1
ATOM 698 C CA . ALA A 1 92 ? 13.692 2.297 5.069 1.00 91.06 92 ALA A CA 1
ATOM 699 C C . ALA A 1 92 ? 13.729 0.888 5.694 1.00 91.06 92 ALA A C 1
ATOM 701 O O . ALA A 1 92 ? 14.813 0.365 5.939 1.00 91.0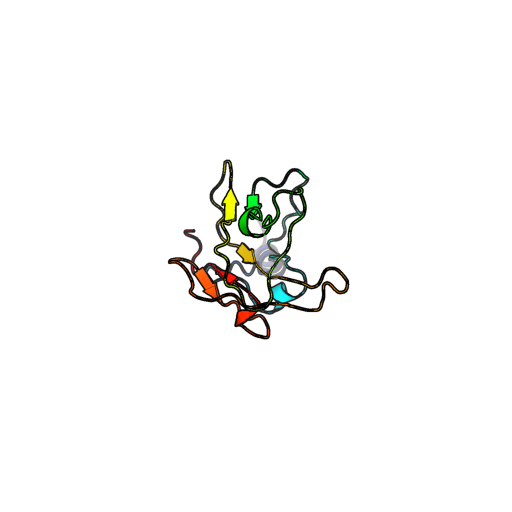6 92 ALA A O 1
ATOM 702 N N . ASP A 1 93 ? 12.563 0.297 5.962 1.00 90.12 93 ASP A N 1
ATOM 703 C CA . ASP A 1 93 ? 12.406 -1.040 6.523 1.00 90.12 93 ASP A CA 1
ATOM 704 C C . ASP A 1 93 ? 11.065 -1.631 6.078 1.00 90.12 93 ASP A C 1
ATOM 706 O O . ASP A 1 93 ? 10.016 -1.390 6.682 1.00 90.12 93 ASP A O 1
ATOM 710 N N . ASP A 1 94 ? 11.125 -2.445 5.027 1.00 86.25 94 ASP A N 1
ATOM 711 C CA . ASP A 1 94 ? 9.949 -3.077 4.438 1.00 86.25 94 ASP A CA 1
ATOM 712 C C . ASP A 1 94 ? 9.248 -4.031 5.422 1.00 86.25 94 ASP A C 1
ATOM 714 O O . ASP A 1 94 ? 8.090 -4.366 5.222 1.00 86.25 94 ASP A O 1
ATOM 718 N N . SER A 1 95 ? 9.875 -4.449 6.527 1.00 87.25 95 SER A N 1
ATOM 719 C CA . SER A 1 95 ? 9.196 -5.261 7.549 1.00 87.25 95 SER A CA 1
ATOM 720 C C . SER A 1 95 ? 8.287 -4.445 8.479 1.00 87.25 95 SER A C 1
ATOM 722 O O . SER A 1 95 ? 7.400 -5.005 9.130 1.00 87.25 95 SER A O 1
ATOM 724 N N . THR A 1 96 ? 8.459 -3.121 8.508 1.00 91.00 96 THR A N 1
ATOM 725 C CA . THR A 1 96 ? 7.684 -2.220 9.360 1.00 91.00 96 THR A CA 1
ATOM 726 C C . THR A 1 96 ? 6.429 -1.733 8.636 1.00 91.00 96 THR A C 1
ATOM 728 O O . THR A 1 96 ? 6.486 -0.936 7.695 1.00 91.00 96 THR A O 1
ATOM 731 N N . LEU A 1 97 ? 5.267 -2.178 9.120 1.00 92.06 97 LEU A N 1
ATOM 732 C CA . LEU A 1 97 ? 3.961 -1.698 8.667 1.00 92.06 97 LEU A CA 1
ATOM 733 C C . LEU A 1 97 ? 3.667 -0.300 9.231 1.00 92.06 97 LEU A C 1
ATOM 735 O O . LEU A 1 97 ? 3.982 -0.009 10.385 1.00 92.06 97 LEU A O 1
ATOM 739 N N . THR A 1 98 ? 3.030 0.560 8.435 1.00 92.19 98 THR A N 1
ATOM 740 C CA . THR A 1 98 ? 2.686 1.931 8.836 1.00 92.19 98 THR A CA 1
ATOM 741 C C . THR A 1 98 ? 1.280 2.326 8.399 1.00 92.19 98 THR A C 1
ATOM 743 O O . THR A 1 98 ? 0.749 1.812 7.417 1.00 92.19 98 THR A O 1
ATOM 746 N N . GLY A 1 99 ? 0.677 3.263 9.129 1.00 91.50 99 GLY A N 1
ATOM 747 C CA . GLY A 1 99 ? -0.696 3.698 8.897 1.00 91.50 99 GLY A CA 1
ATOM 748 C C . GLY A 1 99 ? -1.737 2.631 9.246 1.00 91.50 99 GLY A C 1
ATOM 749 O O . GLY A 1 99 ? -1.450 1.608 9.869 1.00 91.50 99 GLY A O 1
ATOM 750 N N . SER A 1 100 ? -2.981 2.905 8.869 1.00 92.88 100 SER A N 1
ATOM 751 C CA . SER A 1 100 ? -4.109 2.004 9.093 1.00 92.88 100 SER A CA 1
ATOM 752 C C . SER A 1 100 ? -5.152 2.178 8.001 1.00 92.88 100 SER A C 1
ATOM 754 O O . SER A 1 100 ? -5.571 3.303 7.724 1.00 92.88 100 SER A O 1
ATOM 756 N N . PHE A 1 101 ? -5.625 1.074 7.438 1.00 92.38 101 PHE A N 1
ATOM 757 C CA . PHE A 1 101 ? -6.822 1.059 6.614 1.00 92.38 101 PHE A CA 1
ATOM 758 C C . PHE A 1 101 ? -8.054 1.135 7.513 1.00 92.38 101 PHE A C 1
ATOM 760 O O . PHE A 1 101 ? -8.133 0.493 8.562 1.00 92.38 101 PHE A O 1
ATOM 767 N N . SER A 1 102 ? -9.027 1.933 7.093 1.00 82.50 102 SER A N 1
ATOM 768 C CA . SER A 1 102 ? -10.324 2.044 7.746 1.00 82.50 102 SER A CA 1
ATOM 769 C C . SER A 1 102 ? -11.415 1.891 6.696 1.00 82.50 102 SER A C 1
ATOM 771 O O . SER A 1 102 ? -11.203 2.241 5.540 1.00 82.50 102 SER A O 1
ATOM 773 N N . VAL A 1 103 ? -12.567 1.361 7.114 1.00 64.12 103 VAL A N 1
ATOM 774 C CA . VAL A 1 103 ? -13.797 1.296 6.309 1.00 64.12 103 VAL A CA 1
ATOM 775 C C . VAL A 1 103 ? -13.640 0.473 5.020 1.00 64.12 103 VAL A C 1
ATOM 777 O O . VAL A 1 103 ? -13.329 1.011 3.959 1.00 64.12 103 VAL A O 1
ATOM 780 N N . PRO A 1 104 ? -13.902 -0.843 5.071 1.00 64.75 104 PRO A N 1
ATOM 781 C CA . PRO A 1 104 ? -13.923 -1.642 3.862 1.00 64.75 104 PRO A CA 1
ATOM 782 C C . PRO A 1 104 ? -15.083 -1.193 2.965 1.00 64.75 104 PRO A C 1
ATOM 784 O O . PRO A 1 104 ? -16.246 -1.233 3.370 1.00 64.75 104 PRO A O 1
ATOM 787 N N . VAL A 1 105 ? -14.780 -0.769 1.737 1.00 78.12 105 VAL A N 1
ATOM 788 C CA . VAL A 1 105 ? -15.792 -0.699 0.674 1.00 78.12 105 VAL A CA 1
ATOM 789 C C . VAL A 1 105 ? -16.325 -2.110 0.408 1.00 78.12 105 VAL A C 1
ATOM 791 O O . VAL A 1 105 ? -15.639 -3.099 0.691 1.00 78.12 105 VAL A O 1
ATOM 794 N N . SER A 1 106 ? -17.548 -2.223 -0.116 1.00 86.25 106 SER A N 1
ATOM 795 C CA . SER A 1 106 ? -18.145 -3.531 -0.426 1.00 86.25 106 SER A CA 1
ATOM 796 C C . SER A 1 106 ? -17.166 -4.406 -1.221 1.00 86.25 106 SER A C 1
ATOM 798 O O . SER A 1 106 ? -16.540 -3.931 -2.165 1.00 86.25 106 SER A O 1
ATOM 800 N N . GLY A 1 107 ? -17.011 -5.668 -0.818 1.00 85.88 107 GLY A N 1
ATOM 801 C CA . GLY A 1 107 ? -16.047 -6.595 -1.426 1.00 85.88 107 GLY A CA 1
ATOM 802 C C . GLY A 1 107 ? -14.643 -6.579 -0.809 1.00 85.88 107 GLY A C 1
ATOM 803 O O . GLY A 1 107 ? -13.792 -7.364 -1.228 1.00 85.88 107 GLY A O 1
ATOM 804 N N . THR A 1 108 ? -14.389 -5.740 0.201 1.00 89.88 108 THR A N 1
ATOM 805 C CA . THR A 1 108 ? -13.096 -5.658 0.900 1.00 89.88 108 THR A CA 1
ATOM 806 C C . THR A 1 108 ? -13.237 -5.889 2.404 1.00 89.88 108 THR A C 1
ATOM 808 O O . THR A 1 108 ? -14.330 -5.810 2.963 1.00 89.88 108 THR A O 1
ATOM 811 N N . GLN A 1 109 ? -12.128 -6.214 3.064 1.00 91.56 109 GLN A N 1
ATOM 812 C CA . GLN A 1 109 ? -12.024 -6.399 4.511 1.00 91.56 109 GLN A CA 1
ATOM 813 C C . GLN A 1 109 ? -10.592 -6.148 4.983 1.00 91.56 109 GLN A C 1
ATOM 815 O O . GLN A 1 109 ? -9.643 -6.240 4.202 1.00 91.56 109 GLN A O 1
ATOM 820 N N . LEU A 1 110 ? -10.430 -5.874 6.276 1.00 92.88 110 LEU A N 1
ATOM 821 C CA . LEU A 1 110 ? -9.110 -5.885 6.903 1.00 92.88 110 LEU A CA 1
ATOM 822 C C . LEU A 1 110 ? -8.520 -7.299 6.843 1.00 92.88 110 LEU A C 1
ATOM 824 O O . LEU A 1 110 ? -9.243 -8.286 6.992 1.00 92.88 110 LEU A O 1
ATOM 828 N N . SER A 1 111 ? -7.220 -7.404 6.593 1.00 90.69 111 SER A N 1
ATOM 829 C CA . SER A 1 111 ? -6.544 -8.697 6.498 1.00 90.69 111 SER A CA 1
ATOM 830 C C . SER A 1 111 ? -6.145 -9.240 7.875 1.00 90.69 111 SER A C 1
ATOM 832 O O . SER A 1 111 ? -6.241 -8.568 8.902 1.00 90.69 111 SER A O 1
ATOM 834 N N . ALA A 1 112 ? -5.649 -10.479 7.898 1.00 88.50 112 ALA A N 1
ATOM 835 C CA . ALA A 1 112 ? -5.122 -11.123 9.102 1.00 88.50 112 ALA A CA 1
ATOM 836 C C . ALA A 1 112 ? -3.675 -10.707 9.447 1.00 88.50 112 ALA A C 1
ATOM 838 O O . ALA A 1 112 ? -3.003 -11.397 10.216 1.00 88.50 112 ALA A O 1
ATOM 839 N N . CYS A 1 113 ? -3.165 -9.622 8.856 1.00 89.19 113 CYS A N 1
ATOM 840 C CA . CYS A 1 113 ? -1.857 -9.079 9.220 1.00 89.19 113 CYS A CA 1
ATOM 841 C C . CYS A 1 113 ? -1.891 -8.510 10.643 1.00 89.19 113 CYS A C 1
ATOM 843 O O . CYS A 1 113 ? -2.962 -8.259 11.184 1.00 89.19 113 CYS A O 1
ATOM 845 N N . SER A 1 114 ? -0.732 -8.341 11.282 1.00 88.94 114 SER A N 1
ATOM 846 C CA . SER A 1 114 ? -0.663 -7.779 12.635 1.00 88.94 114 SER A CA 1
ATOM 847 C C . SER A 1 114 ? 0.041 -6.421 12.607 1.00 88.94 114 SER A C 1
ATOM 849 O O . SER A 1 114 ? 1.215 -6.387 12.238 1.00 88.94 114 SER A O 1
ATOM 851 N N . PRO A 1 115 ? -0.626 -5.323 13.014 1.00 88.69 115 PRO A N 1
ATOM 852 C CA . PRO A 1 115 ? -2.040 -5.251 13.411 1.00 88.69 115 PRO A CA 1
ATOM 853 C C . PRO A 1 115 ? -2.991 -5.436 12.210 1.00 88.69 115 PRO A C 1
ATOM 855 O O . PRO A 1 115 ? -2.609 -5.166 11.074 1.00 88.69 115 PRO A O 1
ATOM 858 N N . SER A 1 116 ? -4.238 -5.869 12.440 1.00 83.94 116 SER A N 1
ATOM 859 C CA . SER A 1 116 ? -5.201 -6.161 11.350 1.00 83.94 116 SER A CA 1
ATOM 860 C C . SER A 1 116 ? -5.537 -4.938 10.505 1.00 83.94 116 SER A C 1
ATOM 862 O O . SER A 1 116 ? -5.731 -5.037 9.298 1.00 83.94 116 SER A O 1
ATOM 864 N N . SER A 1 117 ? -5.526 -3.758 11.121 1.00 88.88 117 SER A N 1
ATOM 865 C CA . SER A 1 117 ? -5.691 -2.482 10.431 1.00 88.88 117 SER A CA 1
ATOM 866 C C . SER A 1 117 ? -4.558 -2.162 9.452 1.00 88.88 117 SER A C 1
ATOM 868 O O . SER A 1 117 ? -4.731 -1.293 8.605 1.00 88.88 117 SER A O 1
ATOM 870 N N . ALA A 1 118 ? -3.411 -2.840 9.528 1.00 90.38 118 ALA A N 1
ATOM 871 C CA . ALA A 1 118 ? -2.273 -2.579 8.652 1.00 90.38 118 ALA A CA 1
ATOM 872 C C . ALA A 1 118 ? -2.369 -3.273 7.285 1.00 90.38 118 ALA A C 1
ATOM 874 O O . ALA A 1 118 ? -1.490 -3.080 6.444 1.00 90.38 118 ALA A O 1
ATOM 875 N N . GLY A 1 119 ? -3.413 -4.071 7.037 1.00 92.69 119 GLY A N 1
ATOM 876 C CA . GLY A 1 119 ? -3.622 -4.689 5.736 1.00 92.69 119 GLY A CA 1
ATOM 877 C C . GLY A 1 119 ? -5.080 -4.716 5.298 1.00 92.69 119 GLY A C 1
ATOM 878 O O . GLY A 1 119 ? -5.996 -4.826 6.109 1.00 92.69 119 GLY A O 1
ATOM 879 N N . LEU A 1 120 ? -5.283 -4.638 3.985 1.00 93.44 120 LEU A N 1
ATOM 880 C CA . LEU A 1 120 ? -6.587 -4.706 3.332 1.00 93.44 120 LEU A CA 1
ATOM 881 C C . LEU A 1 120 ? -6.576 -5.827 2.290 1.00 93.44 120 LEU A C 1
ATOM 883 O O . LEU A 1 120 ? -5.597 -6.011 1.567 1.00 93.44 120 LEU A O 1
ATOM 887 N N . THR A 1 121 ? -7.659 -6.589 2.208 1.00 92.50 121 THR A N 1
ATOM 888 C CA . THR A 1 121 ? -7.827 -7.670 1.235 1.00 92.50 121 THR A CA 1
ATOM 889 C C . THR A 1 121 ? -9.282 -7.769 0.771 1.00 92.50 121 THR A C 1
ATOM 891 O O . THR A 1 121 ? -10.155 -7.041 1.239 1.00 92.50 121 THR A O 1
ATOM 894 N N . HIS A 1 122 ? -9.547 -8.653 -0.180 1.00 90.44 122 HIS A N 1
ATOM 895 C CA . HIS A 1 122 ? -10.876 -8.933 -0.711 1.00 90.44 122 HIS A CA 1
ATOM 896 C C . HIS A 1 122 ? -11.669 -9.860 0.228 1.00 90.44 122 HIS A C 1
ATOM 898 O O . HIS A 1 122 ? -11.085 -10.614 1.009 1.00 90.44 122 HIS A O 1
ATOM 904 N N . THR A 1 123 ? -13.001 -9.837 0.153 1.00 89.44 123 THR A N 1
ATOM 905 C CA . THR A 1 123 ? -13.880 -10.784 0.876 1.00 89.44 123 THR A CA 1
ATOM 906 C C . THR A 1 123 ? -14.308 -11.986 0.033 1.00 89.44 123 THR A C 1
ATOM 908 O O . THR A 1 123 ? -14.810 -12.966 0.583 1.00 89.44 123 THR A O 1
ATOM 911 N N . GLY A 1 124 ? -14.133 -11.911 -1.291 1.00 81.94 124 GLY A N 1
ATOM 912 C CA . GLY A 1 124 ? -14.656 -12.866 -2.268 1.00 81.94 124 GLY A CA 1
ATOM 913 C C . GLY A 1 124 ? -13.847 -12.877 -3.567 1.00 81.94 124 GLY A C 1
ATOM 914 O O . GLY A 1 124 ? -13.192 -11.898 -3.903 1.00 81.94 124 GLY A O 1
ATOM 915 N N . ASN A 1 125 ? -13.960 -13.944 -4.357 1.00 70.94 125 ASN A N 1
ATOM 916 C CA . ASN A 1 125 ? -13.300 -14.087 -5.667 1.00 70.94 125 ASN A CA 1
ATOM 917 C C . ASN A 1 125 ? -14.027 -13.366 -6.831 1.00 70.94 125 ASN A C 1
ATOM 919 O O . ASN A 1 125 ? -13.814 -13.709 -7.999 1.00 70.94 125 ASN A O 1
ATOM 923 N N . SER A 1 126 ? -14.936 -12.447 -6.493 1.00 62.44 126 SER A N 1
ATOM 924 C CA . SER A 1 126 ? -15.866 -11.758 -7.403 1.00 62.44 126 SER A CA 1
ATOM 925 C C . SER A 1 126 ? -15.634 -10.242 -7.443 1.00 62.44 126 SER A C 1
ATOM 927 O O . SER A 1 126 ? -16.552 -9.507 -7.799 1.00 62.44 126 SER A O 1
ATOM 929 N N . THR A 1 127 ? -14.453 -9.787 -7.011 1.00 54.41 127 THR A N 1
ATOM 930 C CA . THR A 1 127 ? -14.045 -8.377 -7.087 1.00 54.41 127 THR A CA 1
ATOM 931 C C . THR A 1 127 ? -14.000 -7.875 -8.518 1.00 54.41 127 THR A C 1
ATOM 933 O O . THR A 1 127 ? -13.516 -8.636 -9.388 1.00 54.41 127 THR A O 1
#

Sequence (127 aa):
MMKMETFLLLLLLGGSARAFSSGAPSNACISLTPDHGGFPQPPPSPYTVDLSVFNMYGDGNNYYLPGQTYQLNLSSNDTMFRGFLLQARVMADDSTLTGSFSVPVSGTQLSACSPSSAGLTHTGNST

Radius of gyration: 18.93 Å; Cα contacts (8 Å, |Δi|>4): 164; chains: 1; bounding box: 32×70×32 Å

pLDDT: mean 82.41, std 11.67, range [53.19, 94.38]